Protein AF-A0A6J5F7X4-F1 (afdb_monomer)

Secondary structure (DSSP, 8-state):
---SEEEEES-HHHHHHHSSSEEEEESSSS-SS------STTSSHHHHHHHHH-----

Solvent-accessible surface area (backbone atoms only — not comparable to full-atom values): 3863 Å² total; per-residue (Å²): 135,81,77,52,63,49,76,49,66,79,43,64,53,39,32,75,38,67,72,33,72,51,52,75,48,59,52,69,81,46,72,98,63,95,79,85,88,83,76,65,92,62,52,32,59,66,62,51,51,60,58,68,72,57,76,76,85,129

Organism: NCBI:txid627669

InterPro domains:
  IPR027417 P-loop containing nucleoside triphosphate hydrolase [G3DSA:3.40.50.300] (1-53)
  IPR027417 P-loop containing nucleoside triphosphate hydrolase [SSF52540] (1-52)

Sequence (58 aa):
MRPLKLTLEGFYGVRDGMKRGGVTLDLESLPGSLIALTGPNGACKSTIMDNLVRREAA

Mean predicted aligned error: 5.35 Å

Structure (mmCIF, N/CA/C/O backbone):
data_AF-A0A6J5F7X4-F1
#
_entry.id   AF-A0A6J5F7X4-F1
#
loop_
_atom_site.group_PDB
_atom_site.id
_atom_site.type_symbol
_atom_site.label_atom_id
_atom_site.label_alt_id
_atom_site.label_comp_id
_atom_site.label_asym_id
_atom_site.label_entity_id
_atom_site.label_seq_id
_atom_site.pdbx_PDB_ins_code
_atom_site.Cartn_x
_atom_site.Cartn_y
_atom_site.Cartn_z
_atom_site.occupancy
_atom_site.B_iso_or_equiv
_atom_site.auth_seq_id
_atom_site.auth_comp_id
_atom_site.auth_asym_id
_atom_site.auth_atom_id
_atom_site.pdbx_PDB_model_num
ATOM 1 N N . MET A 1 1 ? -19.889 -0.888 3.031 1.00 59.03 1 MET A N 1
ATOM 2 C CA . MET A 1 1 ? -18.955 -2.015 3.245 1.00 59.03 1 MET A CA 1
ATOM 3 C C . MET A 1 1 ? -17.560 -1.459 3.525 1.00 59.03 1 MET A C 1
ATOM 5 O O . MET A 1 1 ? -17.113 -0.650 2.729 1.00 59.03 1 MET A O 1
ATOM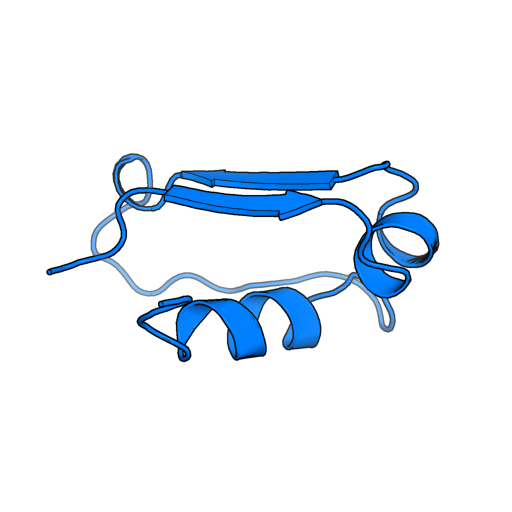 9 N N . ARG A 1 2 ? -16.898 -1.773 4.650 1.00 60.84 2 ARG A N 1
ATOM 10 C CA . ARG A 1 2 ? -15.473 -1.423 4.850 1.00 60.84 2 ARG A CA 1
ATOM 11 C C . ARG A 1 2 ? -14.631 -2.512 4.167 1.00 60.84 2 ARG A C 1
ATOM 13 O O . ARG A 1 2 ? -14.925 -3.673 4.431 1.00 60.84 2 ARG A O 1
ATOM 20 N N . PRO A 1 3 ? -13.679 -2.194 3.270 1.00 64.31 3 PRO A N 1
ATOM 21 C CA . PRO A 1 3 ? -12.817 -3.223 2.703 1.00 64.31 3 PRO A CA 1
ATOM 22 C C . PRO A 1 3 ? -11.994 -3.837 3.835 1.00 64.31 3 PRO A C 1
ATOM 24 O O . PRO A 1 3 ? -11.380 -3.111 4.613 1.00 64.31 3 PRO A O 1
ATOM 27 N N . LEU A 1 4 ? -12.047 -5.161 3.947 1.00 81.94 4 LEU A N 1
ATOM 28 C CA . LEU A 1 4 ? -11.348 -5.906 4.993 1.00 81.94 4 LEU A CA 1
ATOM 29 C C . LEU A 1 4 ? -9.899 -6.192 4.574 1.00 81.94 4 LEU A C 1
ATOM 31 O O . LEU A 1 4 ? -8.982 -6.160 5.389 1.00 81.94 4 LEU A O 1
ATOM 35 N N . LYS A 1 5 ? -9.680 -6.400 3.270 1.00 89.00 5 LYS A N 1
ATOM 36 C CA . LYS A 1 5 ? -8.371 -6.647 2.658 1.00 89.00 5 LYS A CA 1
ATOM 37 C C . LYS A 1 5 ? -8.273 -5.949 1.306 1.00 89.00 5 LYS A C 1
ATOM 39 O O . LYS A 1 5 ? -9.256 -5.894 0.570 1.00 89.00 5 LYS A O 1
ATOM 44 N N . LEU A 1 6 ? -7.086 -5.446 0.983 1.00 90.06 6 LEU A N 1
ATOM 45 C CA . LEU A 1 6 ? -6.727 -4.925 -0.333 1.00 90.06 6 LEU A CA 1
ATOM 46 C C . LEU A 1 6 ? -5.569 -5.753 -0.887 1.00 90.06 6 LEU A C 1
ATOM 48 O O . LEU A 1 6 ? -4.489 -5.753 -0.304 1.00 90.06 6 L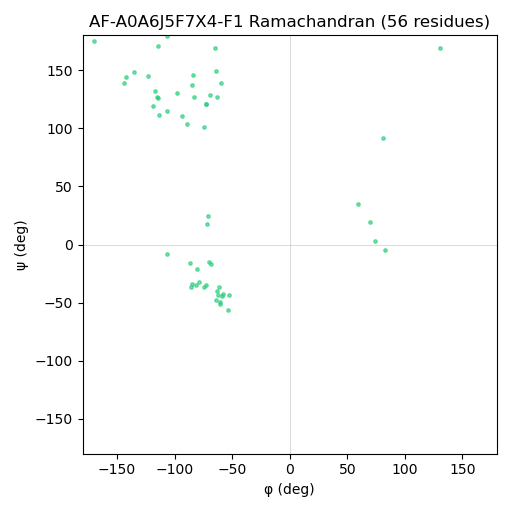EU A O 1
ATOM 52 N N . THR A 1 7 ? -5.774 -6.408 -2.024 1.00 91.62 7 THR A N 1
ATOM 53 C CA . THR A 1 7 ? -4.726 -7.153 -2.728 1.00 91.62 7 THR A CA 1
ATOM 54 C C . THR A 1 7 ? -4.438 -6.480 -4.062 1.00 91.62 7 THR A C 1
ATOM 56 O O . THR A 1 7 ? -5.346 -6.240 -4.852 1.00 91.62 7 THR A O 1
ATOM 59 N N . LEU A 1 8 ? -3.168 -6.154 -4.298 1.00 91.94 8 LEU A N 1
ATOM 60 C CA . LEU A 1 8 ? -2.673 -5.575 -5.542 1.00 91.94 8 LEU A CA 1
ATOM 61 C C . LEU A 1 8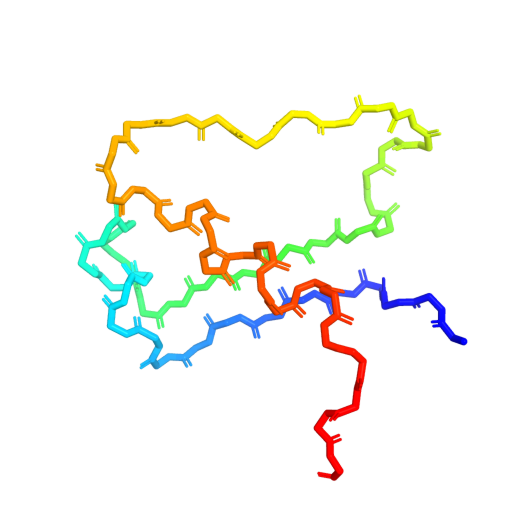 ? -1.747 -6.588 -6.209 1.00 91.94 8 LEU A C 1
ATOM 63 O O . LEU A 1 8 ? -0.647 -6.832 -5.715 1.00 91.94 8 LEU A O 1
ATOM 67 N N . GLU A 1 9 ? -2.169 -7.144 -7.340 1.00 93.31 9 GLU A N 1
ATOM 68 C CA . GLU A 1 9 ? -1.393 -8.089 -8.150 1.00 93.31 9 GLU A CA 1
ATOM 69 C C . GLU A 1 9 ? -1.247 -7.563 -9.578 1.00 93.31 9 GLU A C 1
ATOM 71 O O . GLU A 1 9 ? -2.126 -6.878 -10.095 1.00 93.31 9 GLU A O 1
ATOM 76 N N . GLY A 1 10 ? -0.101 -7.825 -10.213 1.00 90.38 10 GLY A N 1
ATOM 77 C CA . GLY A 1 10 ? 0.154 -7.382 -11.591 1.00 90.38 10 GLY A CA 1
ATOM 78 C C . GLY A 1 10 ? 0.430 -5.879 -11.752 1.00 90.38 10 GLY A C 1
ATOM 79 O O . GLY A 1 10 ? 0.658 -5.410 -12.866 1.00 90.38 10 GLY A O 1
ATOM 80 N N . PHE A 1 11 ? 0.476 -5.111 -10.660 1.00 90.25 11 PHE A N 1
ATOM 81 C CA . PHE A 1 11 ? 0.827 -3.693 -10.698 1.00 90.25 11 PHE A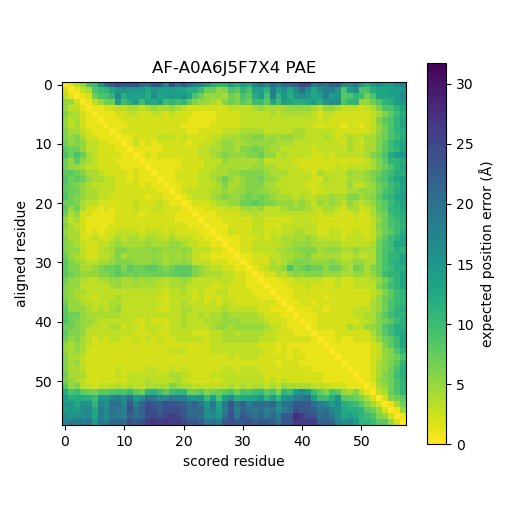 CA 1
ATOM 82 C C . PHE A 1 11 ? 2.327 -3.502 -10.955 1.00 90.25 11 PHE A C 1
ATOM 84 O O . PHE A 1 11 ? 3.163 -3.889 -10.136 1.00 90.25 11 PHE A O 1
ATOM 91 N N . TYR A 1 12 ? 2.662 -2.804 -12.045 1.00 89.50 12 TYR A N 1
ATOM 92 C CA . TYR A 1 12 ? 4.037 -2.398 -12.365 1.00 89.50 12 TYR A CA 1
ATOM 93 C C . TYR A 1 12 ? 4.707 -1.653 -11.213 1.00 89.50 12 TYR A C 1
ATOM 95 O O . TYR A 1 12 ? 5.840 -1.966 -10.861 1.00 89.50 12 TYR A O 1
ATOM 103 N N . GLY A 1 13 ? 3.973 -0.733 -10.575 1.00 86.38 13 GLY A N 1
ATOM 104 C CA . GLY A 1 13 ? 4.442 -0.029 -9.387 1.00 86.38 13 GLY A CA 1
ATOM 105 C C . GLY A 1 13 ? 4.904 -1.011 -8.316 1.00 86.38 13 GLY A C 1
ATOM 106 O O . GLY A 1 13 ? 6.062 -0.959 -7.923 1.00 86.38 13 GLY A O 1
ATOM 107 N N . VAL A 1 14 ? 4.042 -1.945 -7.895 1.00 90.81 14 VAL A N 1
ATOM 108 C CA . VAL A 1 14 ? 4.348 -2.931 -6.836 1.00 90.81 14 VAL A CA 1
ATOM 109 C C . VAL A 1 14 ? 5.565 -3.776 -7.201 1.00 90.81 14 VAL A C 1
ATOM 111 O O . VAL A 1 14 ? 6.476 -3.939 -6.385 1.00 90.81 14 VAL A O 1
ATOM 114 N N . ARG A 1 15 ? 5.639 -4.236 -8.450 1.00 91.44 15 ARG A N 1
ATOM 115 C CA . ARG A 1 15 ? 6.788 -4.995 -8.944 1.00 91.44 15 ARG A CA 1
ATOM 116 C C . ARG A 1 15 ? 8.080 -4.198 -8.878 1.00 91.44 15 ARG A C 1
ATOM 118 O O . ARG A 1 15 ? 9.074 -4.687 -8.350 1.00 91.44 15 ARG A O 1
ATOM 125 N N . ASP A 1 16 ? 8.079 -2.973 -9.375 1.00 89.44 16 ASP A N 1
ATOM 126 C CA . ASP A 1 16 ? 9.308 -2.206 -9.522 1.00 89.44 16 ASP A CA 1
ATOM 127 C C . ASP A 1 16 ? 9.723 -1.546 -8.196 1.00 89.44 16 ASP A C 1
ATOM 129 O O . ASP A 1 16 ? 10.915 -1.484 -7.887 1.00 89.44 16 ASP A O 1
ATOM 133 N N . GLY A 1 17 ? 8.751 -1.125 -7.387 1.00 88.50 17 GLY A N 1
ATOM 134 C CA . GLY A 1 17 ? 8.922 -0.432 -6.113 1.00 88.50 17 GLY A CA 1
ATOM 135 C C . GLY A 1 17 ? 9.117 -1.341 -4.901 1.00 88.50 17 GLY A C 1
ATOM 136 O O . GLY A 1 17 ? 9.896 -1.001 -4.015 1.00 88.50 17 GLY A O 1
ATOM 137 N N . MET A 1 18 ? 8.443 -2.496 -4.851 1.00 90.19 18 MET A N 1
ATOM 138 C CA . MET A 1 18 ? 8.559 -3.461 -3.743 1.00 90.19 18 MET A CA 1
ATOM 139 C C . MET A 1 18 ? 9.347 -4.721 -4.111 1.00 90.19 18 MET A C 1
ATOM 141 O O . MET A 1 18 ? 9.637 -5.525 -3.226 1.00 90.19 18 MET A O 1
ATOM 145 N N . LYS A 1 1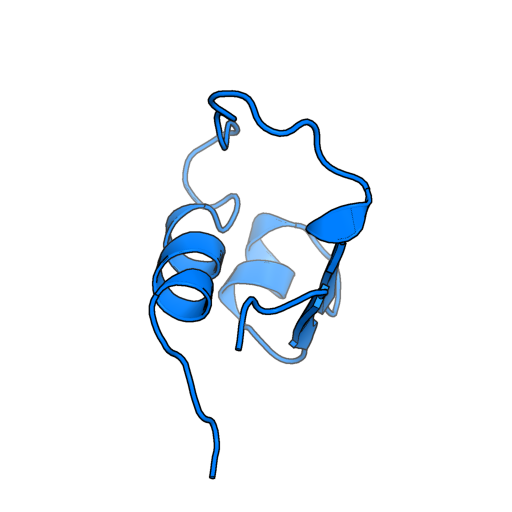9 ? 9.694 -4.909 -5.394 1.00 90.88 19 LYS A N 1
ATOM 146 C CA . LYS A 1 19 ? 10.363 -6.117 -5.916 1.00 90.88 19 LYS A CA 1
ATOM 147 C C . LYS A 1 19 ? 9.554 -7.397 -5.675 1.00 90.88 19 LYS A C 1
ATOM 149 O O . LYS A 1 19 ? 10.117 -8.460 -5.428 1.00 90.88 19 LYS A O 1
ATOM 154 N N . ARG A 1 20 ? 8.221 -7.292 -5.732 1.00 91.69 20 ARG A N 1
ATOM 155 C CA . ARG A 1 20 ? 7.267 -8.390 -5.491 1.00 91.69 20 ARG A CA 1
ATOM 156 C C . ARG A 1 20 ? 6.174 -8.399 -6.555 1.00 91.69 20 ARG A C 1
ATOM 158 O O . ARG A 1 20 ? 5.781 -7.345 -7.034 1.00 91.69 20 ARG A O 1
ATOM 165 N N . GLY A 1 21 ? 5.651 -9.576 -6.898 1.00 91.94 21 GLY A N 1
ATOM 166 C CA . GLY A 1 21 ? 4.551 -9.710 -7.870 1.00 91.94 21 GLY A CA 1
ATOM 167 C C . GLY A 1 21 ? 3.205 -9.154 -7.384 1.00 91.94 21 GLY A C 1
ATOM 168 O O . GLY A 1 21 ? 2.320 -8.886 -8.196 1.00 91.94 21 GLY A O 1
ATOM 169 N N . GLY A 1 22 ? 3.073 -8.942 -6.074 1.00 92.94 22 GLY A N 1
ATOM 170 C CA . GLY A 1 22 ? 1.895 -8.352 -5.463 1.00 92.94 22 GLY A CA 1
ATOM 171 C C . GLY A 1 22 ? 2.100 -7.999 -3.992 1.00 92.94 22 GLY A C 1
ATOM 172 O O . GLY A 1 22 ? 3.150 -8.280 -3.401 1.00 92.94 22 GLY A O 1
ATOM 173 N N . VAL A 1 23 ? 1.086 -7.362 -3.412 1.00 92.50 23 VAL A N 1
ATOM 174 C CA . VAL A 1 23 ? 1.015 -7.016 -1.989 1.00 92.50 23 VAL A CA 1
ATOM 175 C C . VAL A 1 23 ? -0.423 -7.138 -1.496 1.00 92.50 23 VAL A C 1
ATOM 177 O O . VAL A 1 23 ? -1.352 -6.716 -2.180 1.00 92.50 23 VAL A O 1
ATOM 180 N N . THR A 1 24 ? -0.593 -7.682 -0.292 1.00 92.56 24 THR A N 1
ATOM 181 C CA . THR A 1 24 ? -1.880 -7.721 0.408 1.00 92.56 24 THR A CA 1
ATOM 182 C C . THR A 1 24 ? -1.783 -6.883 1.673 1.00 92.56 24 THR A C 1
ATOM 184 O O . THR A 1 24 ? -0.884 -7.087 2.488 1.00 92.56 24 THR A O 1
ATOM 187 N N . LEU A 1 25 ? -2.711 -5.946 1.826 1.00 90.50 25 LEU A N 1
ATOM 188 C CA . LEU A 1 25 ? -2.904 -5.131 3.014 1.00 90.50 25 LEU A CA 1
ATOM 189 C C . LEU A 1 25 ? -4.165 -5.612 3.736 1.00 90.50 25 LEU A C 1
ATOM 191 O O . LEU A 1 25 ? -5.269 -5.505 3.202 1.00 90.50 25 LEU A O 1
ATOM 195 N N . ASP A 1 26 ? -3.991 -6.148 4.939 1.00 90.44 26 ASP A N 1
ATOM 196 C CA . ASP A 1 26 ? -5.086 -6.566 5.813 1.00 90.44 26 ASP A CA 1
ATOM 197 C C . ASP A 1 26 ? -5.506 -5.391 6.700 1.00 90.44 26 ASP A C 1
ATOM 199 O O . ASP A 1 26 ? -4.798 -5.042 7.642 1.00 90.44 26 ASP A O 1
ATOM 203 N N . LEU A 1 27 ? -6.633 -4.759 6.375 1.00 86.94 27 LEU A N 1
ATOM 204 C CA . LEU A 1 27 ? -7.121 -3.561 7.059 1.00 86.94 27 LEU A CA 1
ATOM 205 C C . LEU A 1 27 ? -7.836 -3.886 8.377 1.00 86.94 27 LEU A C 1
ATOM 207 O O . LEU A 1 27 ? -7.938 -3.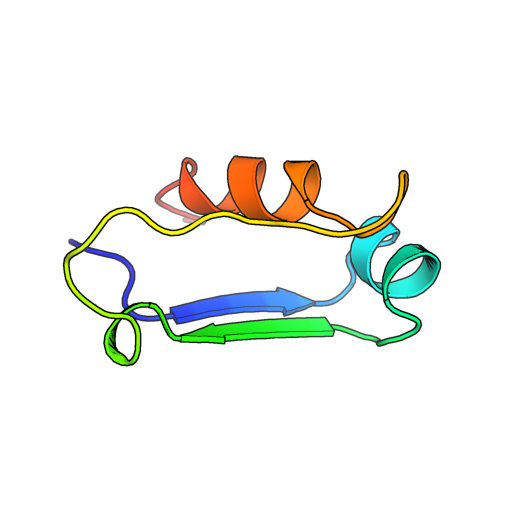004 9.225 1.00 86.94 27 LEU A O 1
ATOM 211 N N . GLU A 1 28 ? -8.314 -5.120 8.566 1.00 87.81 28 GLU A N 1
ATOM 212 C CA . GLU A 1 28 ? -8.906 -5.569 9.836 1.00 87.81 28 GLU A CA 1
ATOM 213 C C . GLU A 1 28 ? -7.849 -5.766 10.913 1.00 87.81 28 GLU A C 1
ATOM 215 O O . GLU A 1 28 ? -8.096 -5.498 12.086 1.00 87.81 28 GLU A O 1
ATOM 220 N N . SER A 1 29 ? -6.661 -6.214 10.506 1.00 86.94 29 SER A N 1
ATOM 221 C CA . SER A 1 29 ? -5.531 -6.396 11.416 1.00 86.94 29 SER A CA 1
ATOM 222 C C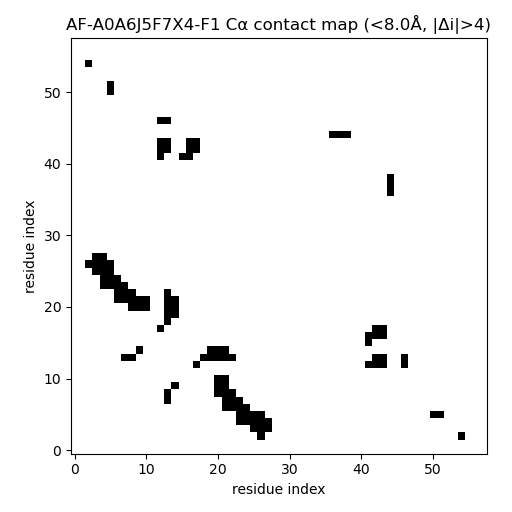 . SER A 1 29 ? -4.942 -5.076 11.932 1.00 86.94 29 SER A C 1
ATOM 224 O O . SER A 1 29 ? -4.167 -5.070 12.890 1.00 86.94 29 SER A O 1
ATOM 226 N N . LEU A 1 30 ? -5.287 -3.954 11.293 1.00 87.94 30 LEU A N 1
ATOM 227 C CA . LEU A 1 30 ? -4.750 -2.644 11.624 1.00 87.94 30 LEU A CA 1
ATOM 228 C C . LEU A 1 30 ? -5.522 -1.986 12.781 1.00 87.94 30 LEU A C 1
ATOM 230 O O . LEU A 1 30 ? -6.741 -2.129 12.888 1.00 87.94 30 LEU A O 1
ATOM 234 N N . PRO A 1 31 ? -4.841 -1.209 13.643 1.00 88.31 31 PRO A N 1
ATOM 235 C CA . PRO A 1 31 ? -5.509 -0.492 14.719 1.00 88.31 31 PRO A CA 1
ATOM 236 C C . PRO A 1 31 ? -6.476 0.560 14.162 1.00 88.31 31 PRO A C 1
ATOM 238 O O . PRO A 1 31 ? -6.217 1.183 13.135 1.00 88.31 31 PRO A O 1
ATOM 241 N N . GLY A 1 32 ? -7.558 0.838 14.895 1.00 87.38 32 GLY A N 1
ATOM 242 C CA . GLY A 1 32 ? -8.528 1.895 14.568 1.00 87.38 32 GLY A CA 1
ATOM 243 C C . GLY A 1 32 ? -8.008 3.329 14.759 1.00 87.38 32 GLY A C 1
ATOM 244 O O . GLY A 1 32 ? -8.797 4.233 15.024 1.00 87.38 32 GLY A O 1
ATOM 245 N N . SER A 1 33 ? -6.694 3.530 14.691 1.00 89.56 33 SER A N 1
ATOM 246 C CA . SER A 1 33 ? -6.005 4.809 14.850 1.00 89.56 33 SER A CA 1
ATOM 247 C C . SER A 1 33 ? -5.484 5.330 13.506 1.00 89.56 33 SER A C 1
ATOM 249 O O . SER A 1 33 ? -5.667 4.714 12.457 1.00 89.56 33 SER A O 1
ATOM 251 N N . LEU A 1 34 ? -4.849 6.505 13.518 1.00 91.31 34 LEU A N 1
ATOM 252 C CA . LEU A 1 34 ? -4.206 7.058 12.329 1.00 91.31 34 LEU A CA 1
ATOM 253 C C . LEU A 1 34 ? -2.968 6.230 11.955 1.00 91.31 34 LEU A C 1
ATOM 255 O O . LEU A 1 34 ? -2.081 6.022 12.782 1.00 91.31 34 LEU A O 1
ATOM 25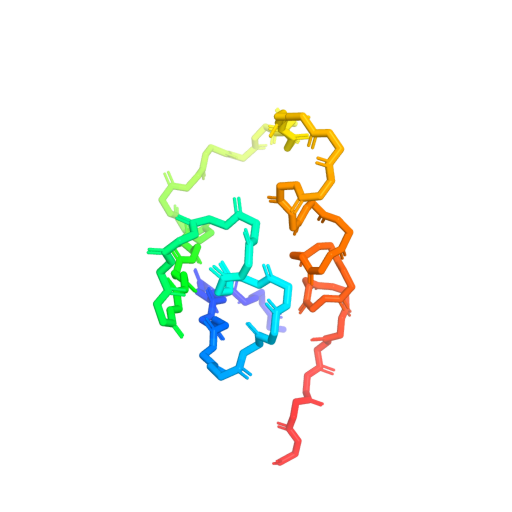9 N N . ILE A 1 35 ? -2.894 5.814 10.691 1.00 90.94 35 ILE A N 1
ATOM 260 C CA . ILE A 1 35 ? -1.807 4.988 10.157 1.00 90.94 35 ILE A CA 1
ATOM 261 C C . ILE A 1 35 ? -1.068 5.767 9.078 1.00 90.94 35 ILE A C 1
ATOM 263 O O . ILE A 1 35 ? -1.678 6.332 8.170 1.00 90.94 35 ILE A O 1
ATOM 267 N N . ALA A 1 36 ? 0.260 5.770 9.166 1.00 92.94 36 ALA A N 1
ATOM 268 C CA . ALA A 1 36 ? 1.124 6.387 8.173 1.00 92.94 36 ALA A CA 1
ATOM 269 C C . ALA A 1 36 ? 1.648 5.341 7.184 1.00 92.94 36 ALA A C 1
ATOM 271 O O . ALA A 1 36 ? 2.205 4.318 7.578 1.00 92.94 36 ALA A O 1
ATOM 272 N N . LEU A 1 37 ? 1.530 5.637 5.890 1.00 92.31 37 LEU A N 1
ATOM 273 C CA . LEU A 1 37 ? 2.180 4.872 4.832 1.00 92.31 37 LEU A CA 1
ATOM 274 C C . LEU A 1 37 ? 3.532 5.524 4.506 1.00 92.31 37 LEU A C 1
ATOM 276 O O . LEU A 1 37 ? 3.574 6.632 3.972 1.00 92.31 37 LEU A O 1
ATOM 280 N N . THR A 1 38 ? 4.638 4.859 4.846 1.00 94.12 38 THR A N 1
ATOM 281 C CA . THR A 1 38 ? 6.003 5.411 4.739 1.00 94.12 38 THR A CA 1
ATOM 282 C C . THR A 1 38 ? 6.857 4.662 3.708 1.00 94.12 38 THR A C 1
ATOM 284 O O . THR A 1 38 ? 6.437 3.655 3.141 1.00 94.12 38 THR A O 1
ATOM 287 N N . GLY A 1 39 ? 8.044 5.196 3.397 1.00 91.38 39 GLY A N 1
ATOM 288 C CA . GLY A 1 39 ? 9.013 4.590 2.475 1.00 91.38 39 GLY A CA 1
ATOM 289 C C . GLY A 1 39 ? 9.544 5.560 1.410 1.00 91.38 39 GLY A C 1
ATOM 290 O O . GLY A 1 39 ? 8.989 6.653 1.246 1.00 91.38 39 GLY A O 1
ATOM 291 N N . PRO A 1 40 ? 10.594 5.179 0.658 1.00 92.12 40 PRO A N 1
ATOM 292 C CA . PRO A 1 40 ? 11.213 6.027 -0.362 1.00 92.12 40 PRO A CA 1
ATOM 293 C C . PRO A 1 40 ? 10.273 6.330 -1.541 1.00 92.12 40 PRO A C 1
ATOM 295 O O . PRO A 1 40 ? 9.186 5.752 -1.685 1.00 92.12 40 PRO A O 1
ATOM 298 N N . ASN A 1 41 ? 10.672 7.268 -2.400 1.00 91.69 41 ASN A N 1
ATOM 299 C CA . ASN A 1 41 ? 9.968 7.526 -3.658 1.00 91.69 41 ASN A CA 1
ATOM 300 C C . ASN A 1 41 ? 9.953 6.257 -4.521 1.00 91.69 41 ASN A C 1
ATOM 302 O O . ASN A 1 41 ? 10.930 5.517 -4.564 1.00 91.69 41 ASN A O 1
ATOM 306 N N . GLY A 1 42 ? 8.816 5.975 -5.158 1.00 90.31 42 GLY A N 1
ATOM 307 C CA . GLY A 1 42 ? 8.615 4.732 -5.910 1.00 90.31 42 GLY A CA 1
ATOM 308 C C . GLY A 1 42 ? 8.194 3.517 -5.070 1.00 90.31 42 GLY A C 1
ATOM 309 O O . GLY A 1 42 ? 7.818 2.509 -5.648 1.00 90.31 42 GLY A O 1
ATOM 310 N N . ALA A 1 43 ? 8.128 3.600 -3.734 1.00 91.00 43 ALA A N 1
ATOM 311 C CA . ALA A 1 43 ? 7.705 2.482 -2.870 1.00 91.00 43 ALA A CA 1
ATOM 312 C C . ALA A 1 43 ? 6.194 2.134 -2.923 1.00 91.00 43 ALA A C 1
ATOM 314 O O . ALA A 1 43 ? 5.689 1.467 -2.030 1.00 91.00 43 ALA A O 1
ATOM 315 N N . CYS A 1 44 ? 5.460 2.585 -3.950 1.00 91.50 44 CYS A N 1
ATOM 316 C CA . CYS A 1 44 ? 4.034 2.275 -4.194 1.00 91.50 44 CYS A CA 1
ATOM 317 C C . CYS A 1 44 ? 3.015 2.885 -3.232 1.00 91.50 44 CYS A C 1
ATOM 319 O O . CYS A 1 44 ? 1.875 2.430 -3.167 1.00 91.50 44 CYS A O 1
ATOM 321 N N . LYS A 1 45 ? 3.390 3.942 -2.511 1.00 93.94 45 LYS A N 1
ATOM 322 C CA . LYS A 1 45 ? 2.493 4.590 -1.546 1.00 93.94 45 LYS A CA 1
ATOM 323 C C . LYS A 1 45 ? 1.221 5.140 -2.203 1.00 93.94 45 LYS A C 1
ATOM 325 O O . LYS A 1 45 ? 0.123 4.808 -1.773 1.00 93.94 45 LYS A O 1
ATOM 330 N N . SER A 1 46 ? 1.368 5.920 -3.277 1.00 90.94 46 SER A N 1
ATOM 331 C CA . SER A 1 46 ? 0.223 6.454 -4.028 1.00 90.94 46 SER A CA 1
ATOM 332 C C . SER A 1 46 ? -0.603 5.337 -4.659 1.00 90.94 46 SER A C 1
ATOM 334 O O . SER A 1 46 ? -1.817 5.357 -4.552 1.00 90.94 46 SER A O 1
ATOM 336 N N . THR A 1 47 ? 0.042 4.294 -5.195 1.00 90.88 47 THR A N 1
ATOM 337 C CA . THR A 1 47 ? -0.654 3.123 -5.752 1.00 90.88 47 THR A CA 1
ATOM 338 C C . THR A 1 47 ? -1.558 2.444 -4.722 1.00 90.88 47 THR A C 1
ATOM 340 O O . THR A 1 47 ? -2.687 2.089 -5.046 1.00 90.88 47 THR A O 1
ATOM 343 N N . ILE A 1 48 ? -1.091 2.278 -3.481 1.00 90.25 48 ILE A N 1
ATOM 344 C CA . ILE A 1 48 ? -1.918 1.744 -2.391 1.00 90.25 48 ILE A CA 1
ATOM 345 C C . ILE A 1 48 ? -3.079 2.698 -2.084 1.00 90.25 48 ILE A C 1
ATOM 347 O O . ILE A 1 48 ? -4.220 2.254 -2.015 1.00 90.25 48 ILE A O 1
ATOM 351 N N . MET A 1 49 ? -2.813 4.000 -1.945 1.00 89.62 49 MET A N 1
ATOM 352 C CA . MET A 1 49 ? -3.849 4.992 -1.629 1.00 89.62 49 MET A CA 1
ATOM 353 C C . MET A 1 49 ? -4.935 5.097 -2.709 1.00 89.62 49 MET A C 1
ATOM 355 O O . MET A 1 49 ? -6.120 5.094 -2.379 1.00 89.62 49 MET A O 1
ATOM 359 N N . ASP A 1 50 ? -4.559 5.109 -3.987 1.00 89.00 50 ASP A N 1
ATOM 360 C CA . ASP A 1 50 ? -5.497 5.207 -5.112 1.00 89.00 50 ASP A CA 1
ATOM 361 C C . ASP A 1 50 ? -6.471 4.018 -5.143 1.00 89.00 50 ASP A C 1
ATOM 363 O O . ASP A 1 50 ? -7.657 4.173 -5.445 1.00 89.00 50 ASP A O 1
ATOM 367 N N . ASN A 1 51 ? -5.987 2.828 -4.775 1.00 87.75 51 ASN A N 1
ATOM 368 C CA . ASN A 1 51 ? -6.796 1.610 -4.722 1.00 87.75 51 ASN A CA 1
ATOM 369 C C . ASN A 1 51 ? -7.535 1.423 -3.385 1.00 87.75 51 ASN A C 1
ATOM 371 O O . ASN A 1 51 ? -8.483 0.648 -3.328 1.00 87.75 51 ASN A O 1
ATOM 375 N N . LEU A 1 52 ? -7.158 2.140 -2.320 1.00 85.44 52 LEU A N 1
ATOM 376 C CA . LEU A 1 52 ? -7.918 2.177 -1.062 1.00 85.44 52 LEU A CA 1
ATOM 377 C C . LEU A 1 52 ? -9.194 3.020 -1.183 1.00 85.44 52 LEU A C 1
ATOM 379 O O . LEU A 1 52 ? -10.214 2.690 -0.574 1.00 85.44 52 LEU A O 1
ATOM 383 N N . VAL A 1 53 ? -9.135 4.121 -1.940 1.00 72.31 53 VAL A N 1
ATOM 384 C CA . VAL A 1 53 ? -10.267 5.045 -2.122 1.00 72.31 53 VAL A CA 1
ATOM 385 C C . VAL A 1 53 ? -11.276 4.502 -3.137 1.00 72.31 53 VAL A C 1
ATOM 387 O O . VAL A 1 53 ? -12.480 4.719 -2.984 1.00 72.31 53 VAL A O 1
ATOM 390 N N . ARG A 1 54 ? -10.820 3.749 -4.147 1.00 59.06 54 ARG A N 1
ATOM 391 C CA . ARG A 1 54 ? -11.711 3.067 -5.093 1.00 59.06 54 ARG A CA 1
ATOM 392 C C . ARG A 1 54 ? -12.361 1.844 -4.446 1.00 59.06 54 ARG A C 1
ATOM 394 O O . ARG A 1 54 ? -11.772 0.773 -4.356 1.00 59.06 54 ARG A O 1
ATOM 401 N N . ARG A 1 55 ? -13.617 2.008 -4.030 1.00 56.06 55 ARG A N 1
ATOM 402 C CA . ARG A 1 55 ? -14.534 0.888 -3.799 1.00 56.06 55 ARG A CA 1
ATOM 403 C C . ARG A 1 55 ? -15.198 0.505 -5.120 1.00 56.06 55 ARG A C 1
ATOM 405 O O . ARG A 1 55 ? -15.630 1.390 -5.846 1.00 56.06 55 ARG A O 1
ATOM 412 N N . GLU A 1 56 ? -15.284 -0.805 -5.342 1.00 45.03 56 GLU A N 1
ATOM 413 C CA . GLU A 1 56 ? -15.926 -1.508 -6.466 1.00 45.03 56 GLU A CA 1
ATOM 414 C C . GLU A 1 56 ? -15.087 -1.580 -7.755 1.00 45.03 56 GLU A C 1
ATOM 416 O O . GLU A 1 56 ? -15.145 -0.730 -8.641 1.00 45.03 56 GLU A O 1
ATOM 421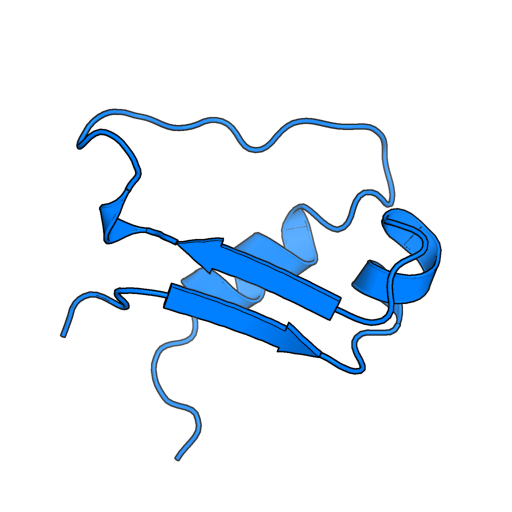 N N . ALA A 1 57 ? -14.318 -2.669 -7.867 1.00 47.94 57 ALA A N 1
ATOM 422 C CA . ALA A 1 57 ? -14.285 -3.397 -9.128 1.00 47.94 57 ALA A CA 1
ATOM 423 C C . ALA A 1 57 ? -15.632 -4.130 -9.230 1.00 47.94 57 ALA A C 1
ATOM 425 O O . ALA A 1 57 ? -15.998 -4.845 -8.293 1.00 47.94 57 ALA A O 1
ATOM 426 N N . ALA A 1 58 ? -16.375 -3.836 -10.297 1.00 37.22 58 ALA A N 1
ATOM 427 C CA . ALA A 1 58 ? -17.617 -4.511 -10.661 1.00 37.22 58 ALA A CA 1
ATOM 428 C C . ALA A 1 58 ? -17.398 -6.007 -10.927 1.00 37.22 58 ALA A C 1
ATOM 430 O O . ALA A 1 58 ? -16.279 -6.362 -11.369 1.00 37.22 58 ALA A O 1
#

Radius of gyration: 11.75 Å; Cα contacts (8 Å, |Δi|>4): 58; chains: 1; bounding box: 30×17×27 Å

pLDDT: mean 84.87, std 13.26, range [37.22, 94.12]

Foldseek 3Di:
DQDQKDKDAPDPLCCVQVVDRIDMDGPVPDDPDDDDDDDDPSNCPVVVVVRNPDDDPD